Protein AF-A0AA43EEW5-F1 (afdb_monomer)

Radius of gyration: 11.71 Å; Cα contacts (8 Å, |Δi|>4): 76; chains: 1; bounding box: 28×20×31 Å

Sequence (81 aa):
MLHDELIRAIGEWNPALAGAVQRETPLLSSGSLDSLGLFQLLVWIEQKTGRAIDATAIDMTAEWDTVNAIVAFVERERSVR

pLDDT: mean 91.39, std 5.96, range [55.22, 96.81]

Foldseek 3Di:
DQLVVVQVQLCVQPVVSNVVADQAQFCVVVCVQPPSNVVSLQVVLCVLLVHHDDPVVDPCNVQPRGSNSSVVVSVVSNVVD

Secondary structure (DSSP, 8-state):
-HHHHHHHHHHHH-GGGTTT--TT--STTTT-S-HHHHHHHHHHHHHHHTS---GGGS-HHHHSSSHHHHHHHHHHHHHT-

Solvent-accessible surface area (backbone atoms only — not comparable to full-atom values): 4695 Å² total; per-residue (Å²): 106,69,61,59,50,50,52,50,50,49,19,73,72,36,66,89,43,47,90,68,65,51,56,79,40,60,28,49,86,68,56,71,45,46,77,66,48,49,51,52,49,52,55,50,50,24,65,75,48,73,46,89,73,69,69,90,82,49,65,52,69,80,46,48,19,21,50,53,40,38,47,53,48,47,53,53,61,51,62,77,107

Mean predicted aligned error: 3.24 Å

Nearest PDB structures (foldseek):
  4bph-assembly1_A  TM=7.404E-01  e=1.263E-02  Bacillus subtilis
  3eje-assembly1_A  TM=7.542E-01  e=3.442E-02  Escherichia coli K-12
  4bpf-assembly1_A  TM=7.226E-01  e=2.852E-02  Bacillus subtilis
  1l0i-assembly1_A  TM=7.419E-01  e=3.665E-02  Escherichia coli
  5gxt-assembly1_A  TM=7.887E-01  e=2.401E-01  Escherichia coli K-12

Structure (mmCIF, N/CA/C/O backbone):
data_AF-A0AA43EEW5-F1
#
_entry.id   AF-A0AA43EEW5-F1
#
loop_
_atom_site.group_PDB
_atom_site.id
_atom_site.type_symbol
_atom_site.label_atom_id
_atom_site.label_alt_id
_atom_site.label_comp_id
_atom_site.label_asym_id
_atom_site.label_entity_id
_atom_site.label_seq_id
_atom_site.pdbx_PDB_ins_code
_atom_site.Cartn_x
_atom_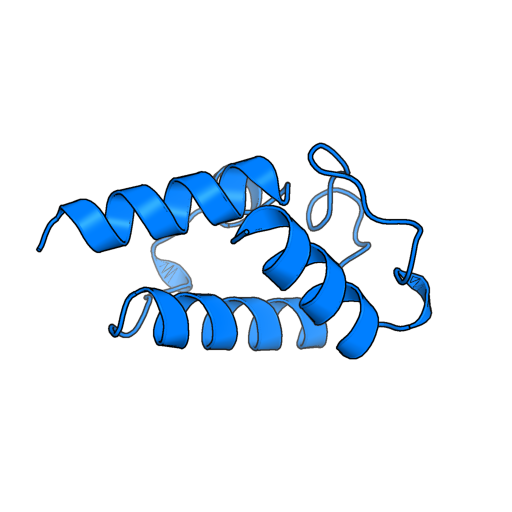site.Cartn_y
_atom_site.Cartn_z
_atom_site.occupancy
_atom_site.B_iso_or_equiv
_atom_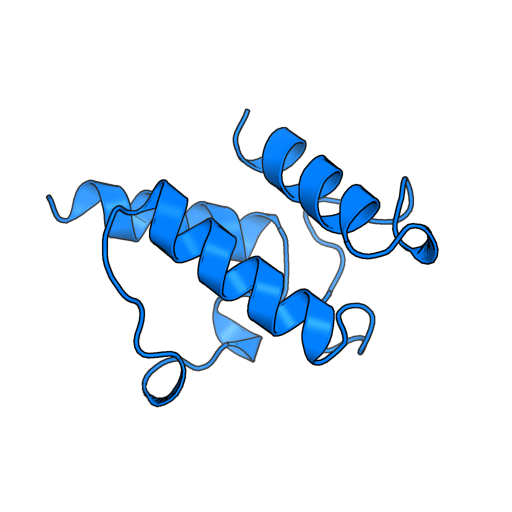site.auth_seq_id
_atom_site.auth_comp_id
_atom_site.auth_asym_id
_atom_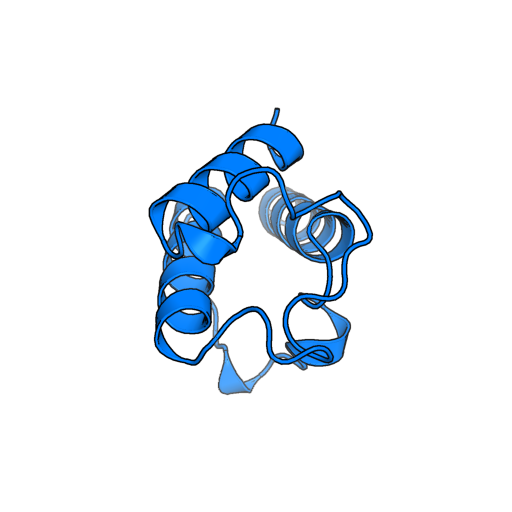site.auth_atom_id
_atom_site.pdbx_PDB_model_num
ATOM 1 N N . MET A 1 1 ? -12.505 1.240 -8.317 1.00 86.81 1 MET A N 1
ATOM 2 C CA . MET A 1 1 ? -12.428 2.564 -7.655 1.00 86.81 1 MET A CA 1
ATOM 3 C C . MET A 1 1 ? -11.196 2.661 -6.763 1.00 86.81 1 MET A C 1
ATOM 5 O O . MET A 1 1 ? -10.223 3.207 -7.250 1.00 86.81 1 MET A O 1
ATOM 9 N N . LEU A 1 2 ? -11.162 2.094 -5.543 1.00 94.25 2 LEU A N 1
ATOM 10 C CA . LEU A 1 2 ? -9.955 2.164 -4.687 1.00 94.25 2 LEU A CA 1
ATOM 11 C C . LEU A 1 2 ? -8.750 1.408 -5.263 1.00 94.25 2 LEU A C 1
ATOM 13 O O . LEU A 1 2 ? -7.644 1.925 -5.235 1.00 94.25 2 LEU A O 1
ATOM 17 N N . HIS A 1 3 ? -8.973 0.223 -5.838 1.00 96.44 3 HIS A N 1
ATOM 18 C CA . HIS A 1 3 ? -7.915 -0.547 -6.498 1.00 96.44 3 HIS A CA 1
ATOM 19 C C . HIS A 1 3 ? -7.250 0.242 -7.634 1.00 96.44 3 HIS A C 1
ATOM 21 O O . HIS A 1 3 ? -6.032 0.335 -7.689 1.00 96.44 3 HIS A O 1
ATOM 27 N N . ASP A 1 4 ? -8.050 0.837 -8.523 1.00 95.88 4 ASP A N 1
ATOM 28 C CA . ASP A 1 4 ? -7.537 1.594 -9.673 1.00 95.88 4 ASP A CA 1
ATOM 29 C C . ASP A 1 4 ? -6.852 2.894 -9.225 1.00 95.88 4 ASP A C 1
ATOM 31 O O . ASP A 1 4 ? -5.843 3.295 -9.798 1.00 95.88 4 ASP A O 1
ATOM 35 N N . GLU A 1 5 ? -7.376 3.528 -8.171 1.00 96.50 5 GLU A N 1
ATOM 36 C CA . GLU A 1 5 ? -6.751 4.690 -7.544 1.00 96.50 5 GLU A CA 1
ATOM 37 C C . GLU A 1 5 ? -5.378 4.342 -6.956 1.00 96.50 5 GLU A C 1
ATOM 39 O O . GLU A 1 5 ? -4.409 5.048 -7.224 1.00 96.50 5 GLU A O 1
ATOM 44 N N . LEU A 1 6 ? -5.279 3.243 -6.204 1.00 96.69 6 LEU A N 1
ATOM 45 C CA . LEU A 1 6 ? -4.022 2.796 -5.610 1.00 96.69 6 LEU A CA 1
ATOM 46 C C . LEU A 1 6 ? -3.004 2.389 -6.682 1.00 96.69 6 LEU A C 1
ATOM 48 O O . LEU A 1 6 ? -1.853 2.802 -6.610 1.00 96.69 6 LEU A O 1
ATOM 52 N N . ILE A 1 7 ? -3.421 1.641 -7.709 1.00 96.00 7 ILE A N 1
ATOM 53 C CA . ILE A 1 7 ? -2.543 1.264 -8.832 1.00 96.00 7 ILE A CA 1
ATOM 54 C C . ILE A 1 7 ? -1.985 2.512 -9.521 1.00 96.00 7 ILE A C 1
ATOM 56 O O . ILE A 1 7 ? -0.794 2.578 -9.826 1.00 96.00 7 ILE A O 1
ATOM 60 N N . ARG A 1 8 ? -2.833 3.521 -9.744 1.00 95.69 8 ARG A N 1
ATOM 61 C CA . ARG A 1 8 ? -2.395 4.793 -10.315 1.00 95.69 8 ARG A CA 1
ATOM 62 C C . ARG A 1 8 ? -1.414 5.516 -9.393 1.00 95.69 8 ARG A C 1
ATOM 64 O O . ARG A 1 8 ? -0.379 5.961 -9.877 1.00 95.69 8 ARG A O 1
ATOM 71 N N . ALA A 1 9 ? -1.714 5.601 -8.099 1.00 95.94 9 ALA A N 1
ATOM 72 C CA . ALA A 1 9 ? -0.842 6.246 -7.123 1.00 95.94 9 ALA A CA 1
ATOM 73 C C . ALA A 1 9 ? 0.541 5.574 -7.073 1.00 95.94 9 ALA A C 1
ATOM 75 O O . ALA A 1 9 ? 1.551 6.262 -7.168 1.00 95.94 9 ALA A O 1
ATOM 76 N N . ILE A 1 10 ? 0.596 4.237 -7.059 1.00 95.00 10 ILE A N 1
ATOM 77 C CA . ILE A 1 10 ? 1.856 3.478 -7.111 1.00 95.00 10 ILE A CA 1
ATOM 78 C C . ILE A 1 10 ? 2.656 3.811 -8.380 1.00 95.00 10 ILE A C 1
ATOM 80 O O . ILE A 1 10 ? 3.870 3.989 -8.307 1.00 95.00 10 ILE A O 1
ATOM 84 N N . GLY A 1 11 ? 1.997 3.942 -9.536 1.00 94.38 11 GLY A N 1
ATOM 85 C CA . GLY A 1 11 ? 2.659 4.354 -10.778 1.00 94.38 11 GLY A CA 1
ATOM 86 C C . GLY A 1 11 ? 3.160 5.805 -10.769 1.00 94.38 11 GLY A C 1
ATOM 87 O O . GLY A 1 11 ? 4.175 6.102 -11.394 1.00 94.38 11 GLY A O 1
ATOM 88 N N . GLU A 1 12 ? 2.478 6.708 -10.060 1.00 93.75 12 GLU A N 1
ATOM 89 C CA . GLU A 1 12 ? 2.915 8.101 -9.873 1.00 93.75 12 GLU A CA 1
ATOM 90 C C . GLU A 1 12 ? 4.120 8.195 -8.918 1.00 93.75 12 GLU A C 1
ATOM 92 O O . GLU A 1 12 ? 5.013 9.016 -9.127 1.00 93.75 12 GLU A O 1
ATOM 97 N N . TRP A 1 13 ? 4.169 7.335 -7.898 1.00 93.06 13 TRP A N 1
ATOM 98 C CA . TRP A 1 13 ? 5.271 7.229 -6.935 1.00 93.06 13 TRP A CA 1
ATOM 99 C C . TRP A 1 13 ? 6.516 6.592 -7.540 1.00 93.06 13 TRP A C 1
ATOM 101 O O . TRP A 1 13 ? 7.632 7.064 -7.325 1.00 93.06 13 TRP A O 1
ATOM 111 N N . ASN A 1 14 ? 6.313 5.533 -8.322 1.00 90.69 14 ASN A N 1
ATOM 112 C CA . ASN A 1 14 ? 7.367 4.807 -9.002 1.00 90.69 14 ASN A CA 1
ATOM 113 C C . ASN A 1 14 ? 6.970 4.558 -10.468 1.00 90.69 14 ASN A C 1
ATOM 115 O O . ASN A 1 14 ? 6.305 3.563 -10.775 1.00 90.69 14 ASN A O 1
ATOM 119 N N . PRO A 1 15 ? 7.428 5.412 -11.402 1.00 90.38 15 PRO A N 1
ATOM 120 C CA . PRO A 1 15 ? 7.132 5.267 -12.824 1.00 90.38 15 PRO A CA 1
ATOM 121 C C . PRO A 1 15 ? 7.562 3.925 -13.432 1.00 90.38 15 PRO A C 1
ATOM 123 O O . PRO A 1 15 ? 6.998 3.520 -14.444 1.00 90.38 15 PRO A O 1
ATOM 126 N N . ALA A 1 16 ? 8.520 3.209 -12.829 1.00 88.31 16 ALA A N 1
ATOM 127 C CA . ALA A 1 16 ? 8.916 1.876 -13.293 1.00 88.31 16 ALA A CA 1
ATOM 128 C C . ALA A 1 16 ? 7.829 0.812 -13.048 1.00 88.31 16 ALA A C 1
ATOM 130 O O . ALA A 1 16 ? 7.806 -0.214 -13.725 1.00 88.31 16 ALA A O 1
ATOM 131 N N . LEU A 1 17 ? 6.918 1.064 -12.105 1.00 87.94 17 LEU A N 1
ATOM 132 C CA . LEU A 1 17 ? 5.780 0.201 -11.792 1.00 87.94 17 LEU A CA 1
ATOM 133 C C . LEU A 1 17 ? 4.510 0.576 -12.569 1.00 87.94 17 LEU A C 1
ATOM 135 O O . LEU A 1 17 ? 3.524 -0.169 -12.543 1.00 87.94 17 LEU A O 1
ATOM 139 N N . ALA A 1 18 ? 4.517 1.708 -13.279 1.00 89.44 18 ALA A N 1
ATOM 140 C CA . ALA A 1 18 ? 3.375 2.173 -14.051 1.00 89.44 18 ALA A CA 1
ATOM 141 C C . ALA A 1 18 ? 2.989 1.147 -15.131 1.00 89.44 18 ALA A C 1
ATOM 143 O O . ALA A 1 18 ? 3.763 0.825 -16.029 1.00 89.44 18 ALA A O 1
ATOM 144 N N . GLY A 1 19 ? 1.771 0.613 -15.029 1.00 86.50 19 GLY A N 1
ATOM 145 C CA . GLY A 1 19 ? 1.262 -0.425 -15.932 1.00 86.50 19 GLY A CA 1
ATOM 146 C C . GLY A 1 19 ? 1.813 -1.836 -15.684 1.00 86.50 19 GLY A C 1
ATOM 147 O O . GLY A 1 19 ? 1.336 -2.776 -16.316 1.00 86.50 19 GLY A O 1
ATOM 148 N N . ALA A 1 20 ? 2.763 -2.005 -14.758 1.00 87.81 20 ALA A N 1
ATOM 149 C CA . ALA A 1 20 ? 3.303 -3.307 -14.362 1.00 87.81 20 ALA A CA 1
ATOM 150 C C . ALA A 1 20 ? 2.571 -3.910 -13.148 1.00 87.81 20 ALA A C 1
ATOM 152 O O . ALA A 1 20 ? 2.535 -5.130 -12.987 1.00 87.81 20 ALA A O 1
ATOM 153 N N . VAL A 1 21 ? 1.970 -3.066 -12.304 1.00 92.31 21 VAL A N 1
ATOM 154 C CA . VAL A 1 21 ? 1.260 -3.498 -11.093 1.00 92.31 21 VAL A CA 1
ATOM 155 C C . VAL A 1 21 ? -0.154 -3.960 -11.419 1.00 92.31 21 VAL A C 1
ATOM 157 O O . VAL A 1 21 ? -0.966 -3.222 -11.980 1.00 92.31 21 VAL A O 1
ATOM 160 N N . GLN A 1 22 ? -0.459 -5.185 -11.004 1.00 93.62 22 GLN A N 1
ATOM 161 C CA . GLN A 1 22 ? -1.799 -5.754 -10.985 1.00 93.62 22 GLN A CA 1
ATOM 162 C C . GLN A 1 22 ? -2.249 -5.984 -9.540 1.00 93.62 22 GLN A C 1
ATOM 164 O O . GLN A 1 22 ? -1.499 -5.800 -8.584 1.00 93.62 22 GLN A O 1
ATOM 169 N N . ARG A 1 23 ? -3.505 -6.403 -9.378 1.00 94.06 23 ARG A N 1
ATOM 170 C CA . ARG A 1 23 ? -4.152 -6.520 -8.065 1.00 94.06 23 ARG A CA 1
ATOM 171 C C . ARG A 1 23 ? -3.467 -7.479 -7.090 1.00 94.06 23 ARG A C 1
ATOM 173 O O . ARG A 1 23 ? -3.449 -7.207 -5.897 1.00 94.06 23 ARG A O 1
ATOM 180 N N . GLU A 1 24 ? -2.909 -8.561 -7.621 1.00 95.50 24 GLU A N 1
ATOM 181 C CA . GLU A 1 24 ? -2.236 -9.629 -6.868 1.00 95.50 24 GLU A CA 1
ATOM 182 C C . GLU A 1 24 ? -0.711 -9.577 -7.013 1.00 95.50 24 GLU A C 1
ATOM 184 O O . GLU A 1 24 ? -0.012 -10.495 -6.593 1.00 95.50 24 GLU A O 1
ATOM 189 N N . THR A 1 25 ? -0.175 -8.535 -7.657 1.00 94.12 25 THR A N 1
ATOM 190 C CA . THR A 1 25 ? 1.273 -8.374 -7.788 1.00 94.12 25 THR A CA 1
ATOM 191 C C . THR A 1 25 ? 1.869 -8.165 -6.396 1.00 94.12 25 THR A C 1
ATOM 193 O O . THR A 1 25 ? 1.452 -7.215 -5.730 1.00 94.12 25 THR A O 1
ATOM 196 N N . PRO A 1 26 ? 2.842 -8.991 -5.965 1.00 93.88 26 PRO A N 1
ATOM 197 C CA . PRO A 1 26 ? 3.549 -8.755 -4.715 1.00 93.88 26 PRO A CA 1
ATOM 198 C C . PRO A 1 26 ? 4.366 -7.466 -4.822 1.00 93.88 26 PRO A C 1
ATOM 200 O O . PRO A 1 26 ? 5.093 -7.273 -5.802 1.00 93.88 26 PRO A O 1
ATOM 203 N N . LEU A 1 27 ? 4.256 -6.586 -3.834 1.00 92.88 27 LEU A N 1
ATOM 204 C CA . LEU A 1 27 ? 4.847 -5.249 -3.823 1.00 92.88 27 LEU A CA 1
ATOM 205 C C . LEU A 1 27 ? 6.015 -5.163 -2.842 1.00 92.88 27 LEU A C 1
ATOM 207 O O . LEU A 1 27 ? 7.069 -4.637 -3.198 1.00 92.88 27 LEU A O 1
ATOM 211 N N . LEU A 1 28 ? 5.837 -5.689 -1.630 1.00 91.44 28 LEU A N 1
ATOM 212 C CA . LEU A 1 28 ? 6.813 -5.601 -0.545 1.00 91.44 28 LEU A CA 1
ATOM 213 C C . LEU A 1 28 ? 7.753 -6.801 -0.573 1.00 91.44 28 LEU A C 1
ATOM 215 O O . LEU A 1 28 ? 8.972 -6.637 -0.574 1.00 91.44 28 LEU A O 1
ATOM 219 N N . SER A 1 29 ? 7.196 -8.008 -0.666 1.00 91.94 29 SER A N 1
ATOM 220 C CA . SER A 1 29 ? 7.965 -9.255 -0.692 1.00 91.94 29 SER A CA 1
ATOM 221 C C . SER A 1 29 ? 8.817 -9.397 -1.957 1.00 91.94 29 SER A C 1
ATOM 223 O O . SER A 1 29 ? 9.875 -10.023 -1.924 1.00 91.94 29 SER A O 1
ATOM 225 N N . SER A 1 30 ? 8.399 -8.769 -3.061 1.00 90.06 30 SER A N 1
ATOM 226 C CA . 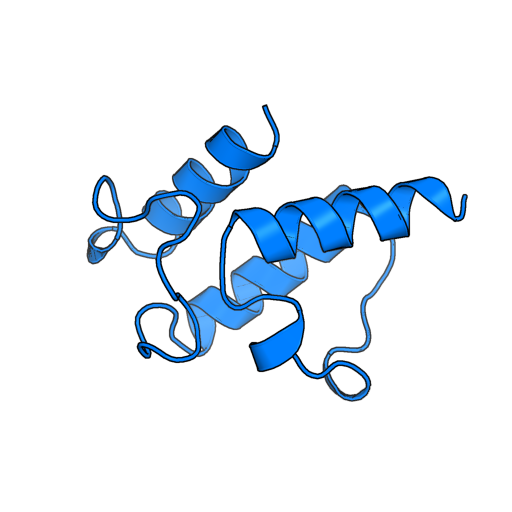SER A 1 30 ? 9.181 -8.687 -4.301 1.00 90.06 30 SER A CA 1
ATOM 227 C C . SER A 1 30 ? 10.243 -7.582 -4.285 1.00 90.06 30 SER A C 1
ATOM 229 O O . SER A 1 30 ? 11.084 -7.541 -5.183 1.00 90.06 30 SER A O 1
ATOM 231 N N . GLY A 1 31 ? 10.194 -6.669 -3.309 1.00 88.38 31 GLY A N 1
ATOM 232 C CA . GLY A 1 31 ? 11.021 -5.462 -3.273 1.00 88.38 31 GLY A CA 1
ATOM 233 C C . GLY A 1 31 ? 10.676 -4.431 -4.355 1.00 88.38 31 GLY A C 1
ATOM 234 O O . GLY A 1 31 ? 11.484 -3.545 -4.622 1.00 88.38 31 GLY A O 1
ATOM 235 N N . SER A 1 32 ? 9.507 -4.545 -4.998 1.00 89.81 32 SER A N 1
ATOM 236 C CA . SER A 1 32 ? 9.056 -3.592 -6.023 1.00 89.81 32 SER A CA 1
ATOM 237 C C . SER A 1 32 ? 8.778 -2.210 -5.431 1.00 89.81 32 SER A C 1
ATOM 239 O O . SER A 1 32 ? 9.077 -1.190 -6.053 1.00 89.81 32 SER A O 1
ATOM 241 N N . LEU A 1 33 ? 8.203 -2.179 -4.228 1.00 89.69 33 LEU A N 1
ATOM 242 C CA . LEU A 1 33 ? 7.991 -0.965 -3.457 1.00 89.69 33 LEU A CA 1
ATOM 243 C C . LEU A 1 33 ? 9.190 -0.759 -2.522 1.00 89.69 33 LEU A C 1
ATOM 245 O O . LEU A 1 33 ? 9.424 -1.550 -1.608 1.00 89.69 33 LEU A O 1
ATOM 249 N N . ASP A 1 34 ? 9.958 0.297 -2.769 1.00 88.56 34 ASP A N 1
ATOM 250 C CA . ASP A 1 34 ? 11.089 0.672 -1.926 1.00 88.56 34 ASP A CA 1
ATOM 251 C C . ASP A 1 34 ? 10.634 1.415 -0.653 1.00 88.56 34 ASP A C 1
ATOM 253 O O . ASP A 1 34 ? 9.443 1.583 -0.379 1.00 88.56 34 ASP A O 1
ATOM 257 N N . SER A 1 35 ? 11.591 1.869 0.158 1.00 90.00 35 SER A N 1
ATOM 258 C CA . SER A 1 35 ? 11.302 2.577 1.409 1.00 90.00 35 SER A CA 1
ATOM 259 C C . SER A 1 35 ? 10.552 3.899 1.207 1.00 90.00 35 SER A C 1
ATOM 261 O O . SER A 1 35 ? 9.756 4.279 2.069 1.00 90.00 35 SER A O 1
ATOM 263 N N . LEU A 1 36 ? 10.770 4.594 0.086 1.00 91.75 36 LEU A N 1
ATOM 264 C CA . LEU A 1 36 ? 10.065 5.834 -0.235 1.00 91.75 36 LEU A CA 1
ATOM 265 C C . LEU A 1 36 ? 8.625 5.544 -0.674 1.00 91.75 36 LEU A C 1
ATOM 267 O O . LEU A 1 36 ? 7.696 6.183 -0.175 1.00 91.75 36 LEU A O 1
ATOM 271 N N . GLY A 1 37 ? 8.435 4.550 -1.542 1.00 92.44 37 GLY A N 1
ATOM 272 C CA . GLY A 1 37 ? 7.117 4.088 -1.964 1.00 92.44 37 GLY A CA 1
ATOM 273 C C . GLY A 1 37 ? 6.292 3.556 -0.792 1.00 92.44 37 GLY A C 1
ATOM 274 O O . GLY A 1 37 ? 5.098 3.836 -0.707 1.00 92.44 37 GLY A O 1
ATOM 275 N N . LEU A 1 38 ? 6.925 2.867 0.163 1.00 92.00 38 LEU A N 1
ATOM 276 C CA . LEU A 1 38 ? 6.268 2.408 1.388 1.00 92.00 38 LEU A CA 1
ATOM 277 C C . LEU A 1 38 ? 5.811 3.576 2.270 1.00 92.00 38 LEU A C 1
ATOM 279 O O . LEU A 1 38 ? 4.698 3.559 2.795 1.00 92.00 38 LEU A O 1
ATOM 283 N N . PHE A 1 39 ? 6.633 4.618 2.404 1.00 92.75 39 PHE A N 1
ATOM 284 C CA . PHE A 1 39 ? 6.233 5.830 3.118 1.00 92.75 39 PHE A CA 1
ATOM 285 C C . PHE A 1 39 ? 5.044 6.529 2.437 1.00 92.75 39 PHE A C 1
ATOM 287 O O . PHE A 1 39 ? 4.089 6.923 3.106 1.00 92.75 39 PHE A O 1
ATOM 294 N N . GLN A 1 40 ? 5.057 6.647 1.107 1.00 95.62 40 GLN A N 1
ATOM 295 C CA . GLN A 1 40 ? 3.939 7.226 0.353 1.00 95.62 40 GLN A CA 1
ATOM 296 C C . GLN A 1 40 ? 2.662 6.386 0.478 1.00 95.62 40 GLN A C 1
ATOM 298 O O . GLN A 1 40 ? 1.572 6.947 0.616 1.00 95.62 40 GLN A O 1
ATOM 303 N N . LEU A 1 41 ? 2.799 5.058 0.508 1.00 95.44 41 LEU A N 1
ATOM 304 C CA . LEU A 1 41 ? 1.696 4.140 0.762 1.00 95.44 41 LEU A CA 1
ATOM 305 C C . LEU A 1 41 ? 1.072 4.373 2.141 1.00 95.44 41 LEU A C 1
ATOM 307 O O . LEU A 1 41 ? -0.149 4.498 2.232 1.00 95.44 41 LEU A O 1
ATOM 311 N N . LEU A 1 42 ? 1.889 4.489 3.192 1.00 94.88 42 LEU A N 1
ATOM 312 C CA . LEU A 1 42 ? 1.413 4.795 4.543 1.00 94.88 42 LEU A CA 1
ATOM 313 C C . LEU A 1 42 ? 0.595 6.095 4.555 1.00 94.88 42 LEU A C 1
ATOM 315 O O . LEU A 1 42 ? -0.550 6.097 5.002 1.00 94.88 42 LEU A O 1
ATOM 319 N N . VAL A 1 43 ? 1.141 7.171 3.979 1.00 95.25 43 VAL A N 1
ATOM 320 C CA . VAL A 1 43 ? 0.453 8.470 3.883 1.00 95.25 43 VAL A CA 1
ATOM 321 C C . VAL A 1 43 ? -0.876 8.344 3.133 1.00 95.25 43 VAL A C 1
ATOM 323 O O . VAL A 1 43 ? -1.886 8.913 3.552 1.00 95.25 43 VAL A O 1
ATOM 326 N N . TRP A 1 44 ? -0.909 7.587 2.035 1.00 96.75 44 TRP A N 1
ATOM 327 C CA . TRP A 1 44 ? -2.139 7.356 1.281 1.00 96.75 44 TRP A CA 1
ATOM 328 C C . TRP A 1 44 ? -3.186 6.606 2.117 1.00 96.75 44 TRP A C 1
ATOM 330 O O . TRP A 1 44 ? -4.349 7.013 2.148 1.00 96.75 44 TRP A O 1
ATOM 340 N N . ILE A 1 45 ? -2.789 5.563 2.851 1.00 95.25 45 ILE A N 1
ATOM 341 C CA . ILE A 1 45 ? -3.683 4.812 3.747 1.00 95.25 45 ILE A CA 1
ATOM 342 C C . ILE A 1 45 ? -4.253 5.732 4.835 1.00 95.25 45 ILE A C 1
ATOM 344 O O . ILE A 1 45 ? -5.468 5.737 5.060 1.00 95.25 45 ILE A O 1
ATOM 348 N N . GLU A 1 46 ? -3.420 6.550 5.479 1.00 95.44 46 GLU A N 1
ATOM 349 C CA . GLU A 1 46 ? -3.853 7.503 6.511 1.00 95.44 46 GLU A CA 1
ATOM 350 C C . GLU A 1 46 ? -4.864 8.518 5.964 1.00 95.44 46 GLU A C 1
ATOM 352 O O . GLU A 1 46 ? -5.887 8.792 6.595 1.00 95.44 46 GLU A O 1
ATOM 357 N N . GLN A 1 47 ? -4.649 9.020 4.744 1.00 95.62 47 GLN A N 1
ATOM 358 C CA . GLN A 1 47 ? -5.595 9.915 4.071 1.00 95.62 47 GLN A CA 1
ATOM 359 C C . GLN A 1 47 ? -6.941 9.235 3.782 1.00 95.62 47 GLN A C 1
ATOM 361 O O . GLN A 1 47 ? -7.993 9.863 3.926 1.00 95.62 47 GLN A O 1
ATOM 366 N N . LYS A 1 48 ? -6.938 7.958 3.378 1.00 95.62 48 LYS A N 1
ATOM 367 C CA . LYS A 1 48 ? -8.170 7.213 3.055 1.00 95.62 48 LYS A CA 1
ATOM 368 C C . LYS A 1 48 ? -8.958 6.777 4.278 1.00 95.62 48 LYS A C 1
ATOM 370 O O . LYS A 1 48 ? -10.188 6.712 4.225 1.00 95.62 48 LYS A O 1
ATOM 375 N N . THR A 1 49 ? -8.261 6.473 5.361 1.00 93.62 49 THR A N 1
ATOM 376 C CA . THR A 1 49 ? -8.863 6.058 6.632 1.00 93.62 49 THR A CA 1
ATOM 377 C C . THR A 1 49 ? -9.215 7.256 7.520 1.00 93.62 49 THR A C 1
ATOM 379 O O . THR A 1 49 ? -10.136 7.175 8.334 1.00 93.62 49 THR A O 1
ATOM 382 N N . GLY A 1 50 ? -8.541 8.394 7.330 1.00 93.94 50 GLY A N 1
ATOM 383 C CA . GLY A 1 50 ? -8.692 9.596 8.145 1.00 93.94 50 GLY A CA 1
ATOM 384 C C . GLY A 1 50 ? -8.103 9.448 9.550 1.00 93.94 50 GLY A C 1
ATOM 385 O O . GLY A 1 50 ? -8.564 10.137 10.462 1.00 93.94 50 GLY A O 1
ATOM 386 N N . ARG A 1 51 ? -7.144 8.533 9.741 1.00 89.88 51 ARG A N 1
ATOM 387 C CA . ARG A 1 51 ? -6.454 8.291 11.015 1.00 89.88 51 ARG A CA 1
ATOM 388 C C . ARG A 1 51 ? -4.978 8.005 10.783 1.00 89.88 51 ARG A C 1
ATOM 390 O O . ARG A 1 51 ? -4.618 7.492 9.731 1.00 89.88 51 ARG A O 1
ATOM 397 N N . ALA A 1 52 ? -4.157 8.311 11.783 1.00 91.31 52 ALA A N 1
ATOM 398 C CA . ALA A 1 52 ? -2.762 7.897 11.782 1.00 91.31 52 ALA A CA 1
ATOM 399 C C . ALA A 1 52 ? -2.668 6.372 11.935 1.00 91.31 52 ALA A C 1
ATOM 401 O O . ALA A 1 52 ? -3.442 5.779 12.696 1.00 91.31 52 ALA A O 1
ATOM 402 N N . ILE A 1 53 ? -1.731 5.756 11.224 1.00 89.62 53 ILE A N 1
ATOM 403 C CA . ILE A 1 53 ? -1.486 4.316 11.268 1.00 89.62 53 ILE A CA 1
ATOM 404 C C . ILE A 1 53 ? -0.140 4.068 11.942 1.00 89.62 53 ILE A C 1
ATOM 406 O O . ILE A 1 53 ? 0.897 4.559 11.499 1.00 89.62 53 ILE A O 1
ATOM 410 N 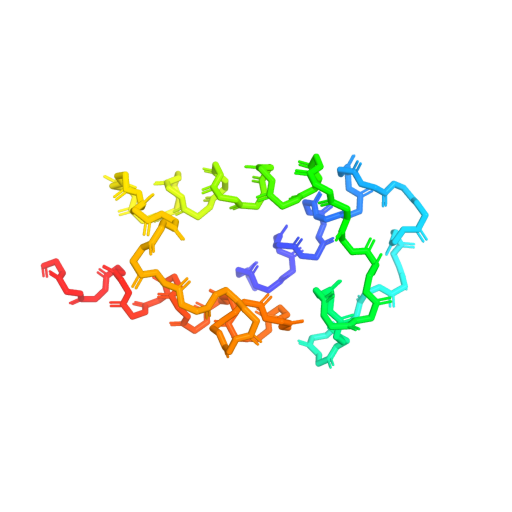N . ASP A 1 54 ? -0.145 3.267 13.009 1.00 87.06 54 ASP A N 1
ATOM 411 C CA . ASP A 1 54 ? 1.094 2.816 13.636 1.00 87.06 54 ASP A CA 1
ATOM 412 C C . ASP A 1 54 ? 1.715 1.683 12.815 1.00 87.06 54 ASP A C 1
ATOM 414 O O . ASP A 1 54 ? 1.416 0.501 12.993 1.00 87.06 54 ASP A O 1
ATOM 418 N N . ALA A 1 55 ? 2.605 2.069 11.906 1.00 79.56 55 ALA A N 1
ATOM 419 C CA . ALA A 1 55 ? 3.355 1.153 11.060 1.00 79.56 55 ALA A CA 1
ATOM 420 C C . ALA A 1 55 ? 4.227 0.166 11.871 1.00 79.56 55 ALA A C 1
ATOM 422 O O . ALA A 1 55 ? 4.571 -0.899 11.371 1.00 79.56 55 ALA A O 1
ATOM 423 N N . THR A 1 56 ? 4.572 0.467 13.129 1.00 84.62 56 THR A N 1
ATOM 424 C CA . THR A 1 56 ? 5.382 -0.440 13.964 1.00 84.62 56 THR A CA 1
ATOM 425 C C . THR A 1 56 ? 4.569 -1.579 14.581 1.00 84.62 56 THR A C 1
ATOM 427 O O . THR A 1 56 ? 5.141 -2.592 14.983 1.00 84.62 56 THR A O 1
ATOM 430 N N . ALA A 1 57 ? 3.243 -1.438 14.622 1.00 84.44 57 ALA A N 1
ATOM 431 C CA . ALA A 1 57 ? 2.323 -2.418 15.189 1.00 84.44 57 ALA A CA 1
ATOM 432 C C . ALA A 1 57 ? 1.719 -3.374 14.141 1.00 84.44 57 ALA A C 1
ATOM 434 O O . ALA A 1 57 ? 0.936 -4.255 14.498 1.00 84.44 57 ALA A O 1
ATOM 435 N N . ILE A 1 58 ? 2.054 -3.200 12.857 1.00 83.81 58 ILE A N 1
ATOM 436 C CA . ILE A 1 58 ? 1.462 -3.935 11.733 1.00 83.81 58 ILE A CA 1
ATOM 437 C C . ILE A 1 58 ? 2.538 -4.767 11.036 1.00 83.81 58 ILE A C 1
ATOM 439 O O . ILE A 1 58 ? 3.600 -4.260 10.679 1.00 83.81 58 ILE A O 1
ATOM 443 N N . ASP A 1 59 ? 2.233 -6.037 10.767 1.00 87.50 59 ASP A N 1
ATOM 444 C CA . ASP A 1 59 ? 2.997 -6.827 9.801 1.00 87.50 59 ASP A CA 1
ATOM 445 C C . ASP A 1 59 ? 2.634 -6.364 8.382 1.00 87.50 59 ASP A C 1
ATOM 447 O O . ASP A 1 59 ? 1.677 -6.839 7.767 1.00 87.50 59 ASP A O 1
ATOM 451 N N . MET A 1 60 ? 3.384 -5.383 7.874 1.00 85.81 60 MET A N 1
ATOM 452 C CA . MET A 1 60 ? 3.128 -4.798 6.554 1.00 85.81 60 MET A CA 1
ATOM 453 C C . MET A 1 60 ? 3.249 -5.835 5.439 1.00 85.81 60 MET A C 1
ATOM 455 O O . MET A 1 60 ? 2.495 -5.780 4.475 1.00 85.81 60 MET A O 1
ATOM 459 N N . THR A 1 61 ? 4.159 -6.802 5.560 1.00 85.00 61 THR A N 1
ATOM 460 C CA . THR A 1 61 ? 4.304 -7.868 4.562 1.00 85.00 61 THR A CA 1
ATOM 461 C C . THR A 1 61 ? 3.124 -8.832 4.546 1.00 85.00 61 THR A C 1
ATOM 463 O O . THR A 1 61 ? 2.835 -9.404 3.503 1.00 85.00 61 THR A O 1
ATOM 466 N N . ALA A 1 62 ? 2.408 -9.004 5.656 1.00 86.75 62 ALA A N 1
ATOM 467 C CA . ALA A 1 62 ? 1.180 -9.795 5.669 1.00 86.75 62 ALA A CA 1
ATOM 468 C C . ALA A 1 62 ? -0.041 -8.993 5.188 1.00 86.75 62 ALA A C 1
ATOM 470 O O . ALA A 1 62 ? -0.897 -9.525 4.483 1.00 86.75 62 ALA A O 1
ATOM 471 N N . GLU A 1 63 ? -0.136 -7.717 5.565 1.00 89.69 63 GLU A N 1
ATOM 472 C CA . GLU A 1 63 ? -1.345 -6.911 5.350 1.00 89.69 63 GLU A CA 1
ATOM 473 C C . GLU A 1 63 ? -1.311 -6.089 4.053 1.00 89.69 63 GLU A C 1
ATOM 475 O O . GLU A 1 63 ? -2.369 -5.782 3.504 1.00 89.69 63 GLU A O 1
ATOM 480 N N . TRP A 1 64 ? -0.129 -5.714 3.551 1.00 94.31 64 TRP A N 1
ATOM 481 C CA . TRP A 1 64 ? 0.041 -4.714 2.484 1.00 94.31 64 TRP A CA 1
ATOM 482 C C . TRP A 1 64 ? 0.855 -5.205 1.276 1.00 94.31 64 TRP A C 1
ATOM 484 O O . TRP A 1 64 ? 1.288 -4.395 0.457 1.00 94.31 64 TRP A O 1
ATOM 494 N N . ASP A 1 65 ? 1.074 -6.513 1.123 1.00 95.25 65 ASP A N 1
ATOM 495 C CA . ASP A 1 65 ? 1.924 -7.018 0.035 1.00 95.25 65 ASP A CA 1
ATOM 496 C C . ASP A 1 65 ? 1.276 -6.932 -1.351 1.00 95.25 65 ASP A C 1
ATOM 498 O O . ASP A 1 65 ? 1.977 -6.897 -2.354 1.00 95.25 65 ASP A O 1
ATOM 502 N N . THR A 1 66 ? -0.051 -6.854 -1.442 1.00 96.50 66 THR A N 1
ATOM 503 C CA . THR A 1 66 ? -0.752 -6.692 -2.723 1.00 96.50 66 THR A CA 1
ATOM 504 C C . THR A 1 66 ? -1.731 -5.531 -2.671 1.00 96.50 66 THR A C 1
ATOM 506 O O . THR A 1 66 ? -2.217 -5.142 -1.608 1.00 96.50 66 THR A O 1
ATOM 509 N N . VAL A 1 67 ? -2.080 -4.989 -3.840 1.00 96.62 67 VAL A N 1
ATOM 510 C CA . VAL A 1 67 ? -3.118 -3.951 -3.960 1.00 96.62 67 VAL A CA 1
ATOM 511 C C . VAL A 1 67 ? -4.431 -4.432 -3.335 1.00 96.62 67 VAL A C 1
ATOM 513 O O . VAL A 1 67 ? -5.086 -3.661 -2.638 1.00 96.62 67 VAL A O 1
ATOM 516 N N . ASN A 1 68 ? -4.806 -5.699 -3.542 1.00 96.81 68 ASN A N 1
ATOM 517 C CA . ASN A 1 68 ? -6.006 -6.273 -2.931 1.00 96.81 68 ASN A CA 1
ATOM 518 C C . ASN A 1 68 ? -5.929 -6.281 -1.397 1.00 96.81 68 ASN A C 1
ATOM 520 O O . ASN A 1 68 ? -6.892 -5.879 -0.743 1.00 96.81 68 ASN A O 1
ATOM 524 N N . ALA A 1 69 ? -4.792 -6.686 -0.825 1.00 96.44 69 ALA A N 1
ATOM 525 C CA . ALA A 1 69 ? -4.600 -6.711 0.623 1.00 96.44 69 ALA A CA 1
ATOM 526 C C . ALA A 1 69 ? -4.667 -5.295 1.228 1.00 96.44 69 ALA A C 1
ATOM 528 O O . ALA A 1 69 ? -5.409 -5.057 2.182 1.00 96.44 69 ALA A O 1
ATOM 529 N N . ILE A 1 70 ? -4.009 -4.320 0.590 1.00 96.12 70 ILE A N 1
ATOM 530 C CA . ILE A 1 70 ? -4.035 -2.909 1.005 1.00 96.12 70 ILE A CA 1
ATOM 531 C C . ILE A 1 70 ? -5.459 -2.344 0.963 1.00 96.12 70 ILE A C 1
ATOM 533 O O . ILE A 1 70 ? -5.894 -1.666 1.896 1.00 96.12 70 ILE A O 1
ATOM 537 N N . VAL A 1 71 ? -6.204 -2.584 -0.119 1.00 96.62 71 VAL A N 1
ATOM 538 C CA . VAL A 1 71 ? -7.573 -2.064 -0.231 1.00 96.62 71 VAL A CA 1
ATOM 539 C C . VAL A 1 71 ? -8.482 -2.713 0.812 1.00 96.62 71 VAL A C 1
ATOM 541 O O . VAL A 1 71 ? -9.245 -1.997 1.461 1.00 96.62 71 VAL A O 1
ATOM 544 N N . ALA A 1 72 ? -8.356 -4.023 1.038 1.00 95.50 72 ALA A N 1
ATOM 545 C CA . ALA A 1 72 ? -9.093 -4.718 2.090 1.00 95.50 72 ALA A CA 1
ATOM 546 C C . ALA A 1 72 ? -8.768 -4.156 3.486 1.00 95.50 72 ALA A C 1
ATOM 548 O O . ALA A 1 72 ? -9.681 -3.950 4.290 1.00 95.50 72 ALA A O 1
ATOM 549 N N . PHE A 1 73 ? -7.495 -3.843 3.755 1.00 93.94 73 PHE A N 1
ATOM 550 C CA . PHE A 1 73 ? -7.073 -3.144 4.968 1.00 93.94 73 PHE A CA 1
ATOM 551 C C . PHE A 1 73 ? -7.799 -1.798 5.094 1.00 93.94 73 PHE A C 1
ATOM 553 O O . PHE A 1 73 ? -8.502 -1.568 6.075 1.00 93.94 73 PHE A O 1
ATOM 560 N N . VAL A 1 74 ? -7.725 -0.932 4.079 1.00 94.44 74 VAL A N 1
ATOM 561 C CA . VAL A 1 74 ? -8.375 0.392 4.101 1.00 94.44 74 VAL A CA 1
ATOM 562 C C . VAL A 1 74 ? -9.886 0.290 4.324 1.00 94.44 74 VAL A C 1
ATOM 564 O O . VAL A 1 74 ? -10.453 1.067 5.094 1.00 94.44 74 VAL A O 1
ATOM 567 N N . GLU A 1 75 ? -10.564 -0.646 3.665 1.00 94.44 75 GLU A N 1
ATOM 568 C CA . GLU A 1 75 ? -12.009 -0.837 3.819 1.00 94.44 75 GLU A CA 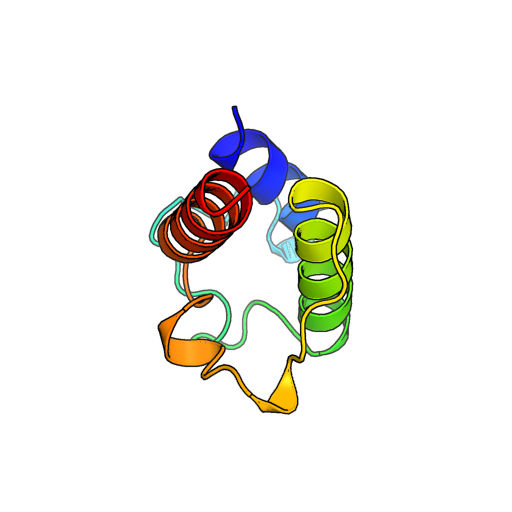1
ATOM 569 C C . GLU A 1 75 ? -12.388 -1.321 5.224 1.00 94.44 75 GLU A C 1
ATOM 571 O O . GLU A 1 75 ? -13.341 -0.798 5.817 1.00 94.44 75 GLU A O 1
ATOM 576 N N . ARG A 1 76 ? -11.613 -2.249 5.796 1.00 92.38 76 ARG A N 1
ATOM 577 C CA . ARG A 1 76 ? -11.781 -2.707 7.181 1.00 92.38 76 ARG A CA 1
ATOM 578 C C . ARG A 1 76 ? -11.644 -1.544 8.159 1.00 92.38 76 ARG A C 1
ATOM 580 O O . ARG A 1 76 ? -12.521 -1.329 8.989 1.00 92.38 76 ARG A O 1
ATOM 587 N N . GLU A 1 77 ? -10.602 -0.741 8.004 1.00 91.06 77 GLU A N 1
ATOM 588 C CA . GLU A 1 77 ? -10.292 0.389 8.885 1.00 91.06 77 GLU A CA 1
ATOM 589 C C . GLU A 1 77 ? -11.347 1.503 8.808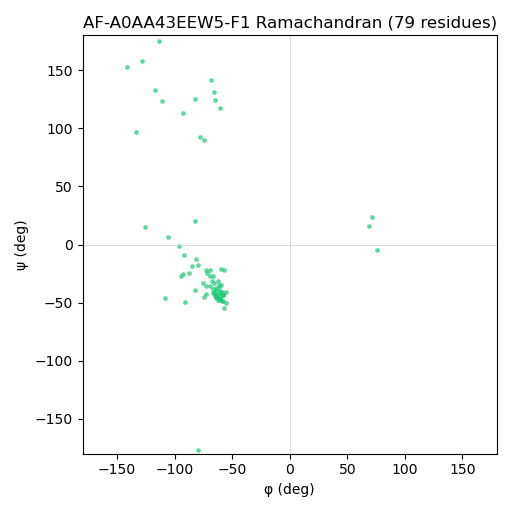 1.00 91.06 77 GLU A C 1
ATOM 591 O O . GLU A 1 77 ? -11.658 2.141 9.816 1.00 91.06 77 GLU A O 1
ATOM 596 N N . ARG A 1 78 ? -11.946 1.711 7.627 1.00 89.56 78 ARG A N 1
ATOM 597 C CA . ARG A 1 78 ? -13.069 2.643 7.422 1.00 89.56 78 ARG A CA 1
ATOM 598 C C . ARG A 1 78 ? -14.384 2.152 8.025 1.00 89.56 78 ARG A C 1
ATOM 600 O O . ARG A 1 78 ? -15.244 2.983 8.301 1.00 89.56 78 ARG A O 1
ATOM 607 N N . SER A 1 79 ? -14.546 0.840 8.199 1.00 85.38 79 SER A N 1
ATOM 608 C CA . SER A 1 79 ? -15.779 0.218 8.704 1.00 85.38 79 SER A CA 1
ATOM 609 C C . SER A 1 79 ? -15.858 0.180 10.231 1.00 85.38 79 SER A C 1
ATOM 611 O O . SER A 1 79 ? -16.943 0.038 10.779 1.00 85.38 79 SER A O 1
ATOM 613 N N . VAL A 1 80 ? -14.730 0.341 10.928 1.00 72.62 80 VAL A N 1
ATOM 614 C CA . VAL A 1 80 ? -14.655 0.417 12.403 1.00 72.62 80 VAL A CA 1
ATOM 615 C C . VAL A 1 80 ? -14.985 1.842 12.909 1.00 72.62 80 VAL A C 1
ATOM 617 O O . VAL A 1 80 ? -14.621 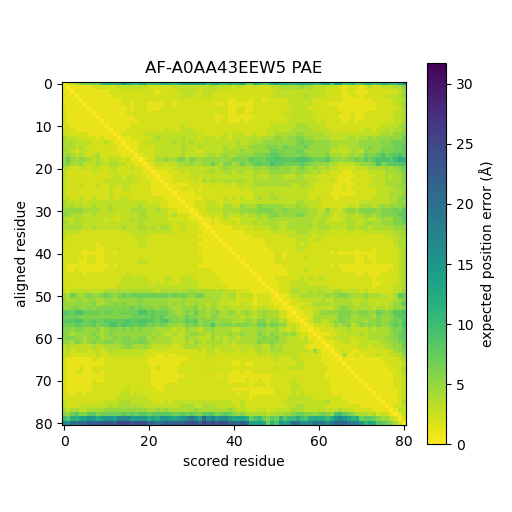2.222 14.018 1.00 72.62 80 VAL A O 1
ATOM 620 N N . ARG A 1 81 ? -15.662 2.653 12.083 1.00 55.22 81 ARG A N 1
ATOM 621 C CA . ARG A 1 81 ? -16.154 3.997 12.421 1.00 55.22 81 ARG A CA 1
ATOM 622 C C . ARG A 1 81 ? -17.546 3.973 13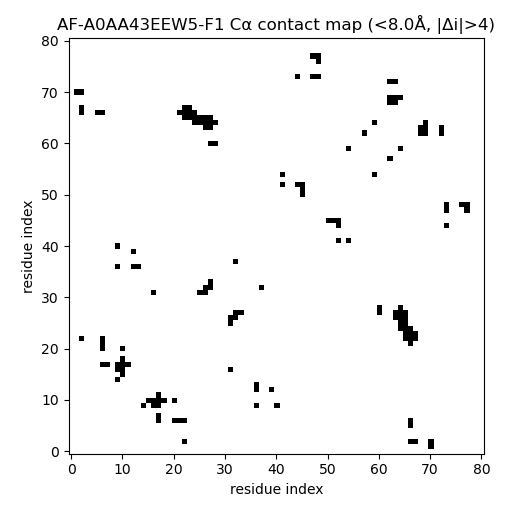.033 1.00 55.22 81 ARG A C 1
ATOM 624 O O . ARG A 1 81 ? -18.383 3.180 12.555 1.00 55.22 81 ARG A O 1
#